Protein AF-A0A842PBU9-F1 (afdb_monomer)

Structure (mmCIF, N/CA/C/O backbone):
data_AF-A0A842PBU9-F1
#
_entry.id   AF-A0A842PBU9-F1
#
loop_
_atom_site.group_PDB
_atom_site.id
_atom_site.type_symbol
_atom_site.label_atom_id
_atom_site.label_alt_id
_atom_site.label_comp_id
_atom_site.label_asym_id
_atom_site.label_entity_id
_atom_site.label_seq_id
_atom_site.pdbx_PDB_ins_code
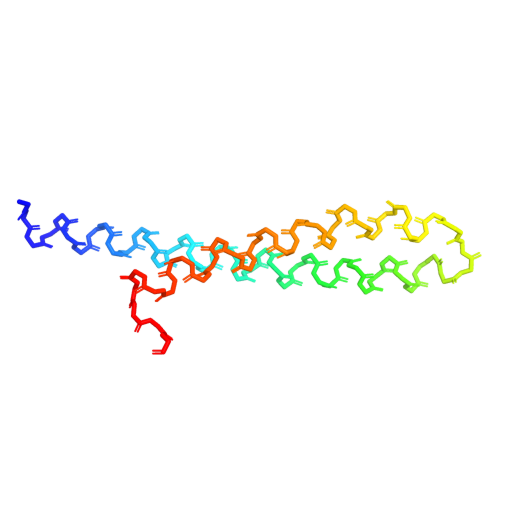_atom_site.Cartn_x
_atom_site.Cartn_y
_atom_site.Cartn_z
_atom_site.occupancy
_atom_site.B_iso_or_equiv
_atom_site.auth_seq_id
_atom_site.auth_comp_id
_atom_site.auth_asym_id
_atom_site.auth_atom_id
_atom_site.pdbx_PDB_model_num
ATOM 1 N N . MET A 1 1 ? -17.333 -4.463 24.451 1.00 71.56 1 MET A N 1
ATOM 2 C CA . MET A 1 1 ? -15.942 -4.032 24.206 1.00 71.56 1 MET A CA 1
ATOM 3 C C . MET A 1 1 ? -15.638 -2.920 25.192 1.00 71.56 1 MET A C 1
ATOM 5 O O . MET A 1 1 ? -16.512 -2.077 25.359 1.00 71.56 1 MET A O 1
ATOM 9 N N . SER A 1 2 ? -14.501 -2.940 25.890 1.00 94.56 2 SER A N 1
ATOM 10 C CA . SER A 1 2 ? -14.151 -1.812 26.762 1.00 94.56 2 SER A CA 1
ATOM 11 C C . SER A 1 2 ? -13.707 -0.609 25.924 1.00 94.56 2 SER A C 1
ATOM 13 O O . SER A 1 2 ? -13.293 -0.764 24.774 1.00 94.56 2 SER A O 1
ATOM 15 N N . GLU A 1 3 ? -13.772 0.592 26.495 1.00 94.69 3 GLU A N 1
ATOM 16 C CA . GLU A 1 3 ? -13.242 1.807 25.862 1.00 94.69 3 GLU A CA 1
ATOM 17 C C . GLU A 1 3 ? -11.756 1.648 25.493 1.00 94.69 3 GLU A C 1
ATOM 19 O O . GLU A 1 3 ? -11.335 2.001 24.393 1.00 94.69 3 GLU A O 1
ATOM 24 N N . ILE A 1 4 ? -10.983 0.989 26.362 1.00 96.12 4 ILE A N 1
ATOM 25 C CA . ILE A 1 4 ? -9.568 0.672 26.137 1.00 96.12 4 ILE A CA 1
ATOM 26 C C . ILE A 1 4 ? -9.383 -0.227 24.907 1.00 96.12 4 ILE A C 1
ATOM 28 O O . ILE A 1 4 ? -8.468 -0.004 24.115 1.00 96.12 4 ILE A O 1
ATOM 32 N N . ASP A 1 5 ? -10.236 -1.235 24.723 1.00 96.50 5 ASP A N 1
ATOM 33 C CA . ASP A 1 5 ? -10.157 -2.133 23.563 1.00 96.50 5 ASP A CA 1
ATOM 34 C C . ASP A 1 5 ? -10.510 -1.404 22.260 1.00 96.50 5 ASP A C 1
ATOM 36 O O . ASP A 1 5 ? -9.876 -1.642 21.231 1.00 96.50 5 ASP A O 1
ATOM 40 N N . SER A 1 6 ? -11.471 -0.474 22.312 1.00 95.62 6 SER A N 1
ATOM 41 C CA . SER A 1 6 ? -11.813 0.385 21.173 1.00 95.62 6 SER A CA 1
ATOM 42 C C . SER A 1 6 ? -10.623 1.254 20.763 1.00 95.62 6 SER A C 1
ATOM 44 O O . SER A 1 6 ? -10.231 1.246 19.597 1.00 95.62 6 SER A O 1
ATOM 46 N N . ILE A 1 7 ? -9.987 1.926 21.730 1.00 96.56 7 ILE A N 1
ATOM 47 C CA . ILE A 1 7 ? -8.809 2.773 21.493 1.00 96.56 7 ILE A CA 1
ATOM 48 C C . ILE A 1 7 ? -7.647 1.949 20.930 1.00 96.56 7 ILE A C 1
ATOM 50 O O . ILE A 1 7 ? -6.981 2.374 19.988 1.00 96.56 7 ILE A O 1
ATOM 54 N N . LYS A 1 8 ? -7.393 0.749 21.468 1.00 97.75 8 LYS A N 1
ATOM 55 C CA . LYS A 1 8 ? -6.346 -0.148 20.949 1.00 97.75 8 LYS A CA 1
ATOM 56 C C . LYS A 1 8 ? -6.607 -0.548 19.499 1.00 97.75 8 LYS A C 1
ATOM 58 O O . LYS A 1 8 ? -5.682 -0.520 18.689 1.00 97.75 8 LYS A O 1
ATOM 63 N N . SER A 1 9 ? -7.851 -0.899 19.178 1.00 97.06 9 SER A N 1
ATOM 64 C CA . SER A 1 9 ? -8.259 -1.240 17.815 1.00 97.06 9 SER A CA 1
ATOM 65 C C . SER A 1 9 ? -8.064 -0.058 16.860 1.00 97.06 9 SER A C 1
ATOM 67 O O . SER A 1 9 ? -7.501 -0.223 15.780 1.00 97.06 9 SER A O 1
ATOM 69 N N . GLU A 1 10 ? -8.481 1.144 17.253 1.00 97.38 10 GLU A N 1
ATOM 70 C CA . GLU A 1 10 ? -8.302 2.358 16.451 1.00 97.38 10 GLU A CA 1
ATOM 71 C C . GLU A 1 10 ? -6.818 2.699 16.243 1.00 97.38 10 GLU A C 1
ATOM 73 O O . GLU A 1 10 ? -6.385 2.960 15.120 1.00 97.38 10 GLU A O 1
ATOM 78 N N . ASN A 1 11 ? -5.998 2.594 17.293 1.00 98.12 11 ASN A N 1
ATOM 79 C CA . ASN A 1 11 ? -4.556 2.832 17.205 1.00 98.12 11 ASN A CA 1
ATOM 80 C C . ASN A 1 11 ? -3.863 1.838 16.259 1.00 98.12 11 ASN A C 1
ATOM 82 O O . ASN A 1 11 ? -2.974 2.221 15.499 1.00 98.12 11 ASN A O 1
ATOM 86 N N . LEU A 1 12 ? -4.285 0.569 16.269 1.00 98.31 12 LEU A N 1
ATOM 87 C CA . LEU A 1 12 ? -3.786 -0.439 15.334 1.00 98.31 12 LEU A CA 1
ATOM 88 C C . LEU A 1 12 ? -4.132 -0.074 13.884 1.00 98.31 12 LEU A C 1
ATOM 90 O O . LEU A 1 12 ? -3.259 -0.122 13.018 1.00 98.31 12 LEU A O 1
ATOM 94 N N . LYS A 1 13 ? -5.372 0.351 13.621 1.00 98.25 13 LYS A N 1
ATOM 95 C CA . LYS A 1 13 ? -5.791 0.809 12.288 1.00 98.25 13 LYS A CA 1
ATOM 96 C C . LYS A 1 13 ? -4.979 2.016 11.819 1.00 98.25 13 LYS A C 1
ATOM 98 O O . LYS A 1 13 ? -4.521 2.020 10.680 1.00 98.25 13 LYS A O 1
ATOM 103 N N . LEU A 1 14 ? -4.726 2.993 12.694 1.00 98.56 14 LEU A N 1
ATOM 104 C CA . LEU A 1 14 ? -3.878 4.151 12.384 1.00 98.56 14 LEU A CA 1
ATOM 105 C C . LEU A 1 14 ? -2.444 3.740 12.030 1.00 98.56 14 LEU A C 1
ATOM 107 O O . LEU A 1 14 ? -1.890 4.224 11.046 1.00 98.56 14 LEU A O 1
ATOM 111 N N . ARG A 1 15 ? -1.844 2.815 12.789 1.00 98.62 15 ARG A N 1
ATOM 112 C CA . ARG A 1 15 ? -0.500 2.286 12.488 1.00 98.62 15 ARG A CA 1
ATOM 113 C C . ARG A 1 15 ? -0.457 1.574 11.141 1.00 98.62 15 ARG A C 1
ATOM 115 O O . ARG A 1 15 ? 0.486 1.786 10.381 1.00 98.62 15 ARG A O 1
ATOM 122 N N . ASN A 1 16 ? -1.485 0.788 10.829 1.00 98.62 16 ASN A N 1
ATOM 123 C CA . ASN A 1 16 ? -1.609 0.126 9.533 1.00 98.62 16 ASN A CA 1
ATOM 124 C C . ASN A 1 16 ? -1.743 1.153 8.401 1.00 98.62 16 ASN A C 1
ATOM 126 O O . ASN A 1 16 ? -1.038 1.052 7.401 1.00 98.62 16 ASN A O 1
ATOM 130 N N . TYR A 1 17 ? -2.573 2.183 8.582 1.00 98.56 17 TYR A N 1
ATOM 131 C CA . TYR A 1 17 ? -2.726 3.262 7.607 1.00 98.56 17 TYR A CA 1
ATOM 132 C C . TYR A 1 17 ? -1.400 3.998 7.352 1.00 98.56 17 TYR A C 1
ATOM 134 O O . TYR A 1 17 ? -1.007 4.177 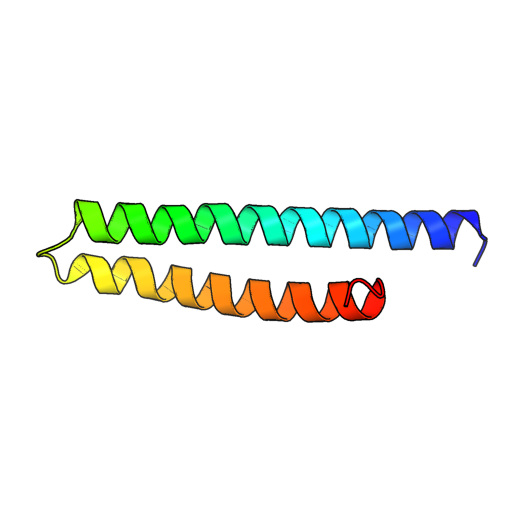6.201 1.00 98.56 17 TYR A O 1
ATOM 142 N N . ILE A 1 18 ? -0.666 4.354 8.413 1.00 98.44 18 ILE A N 1
ATOM 143 C CA . ILE A 1 18 ? 0.661 4.984 8.310 1.00 98.44 18 ILE A CA 1
ATOM 144 C C . ILE A 1 18 ? 1.635 4.073 7.554 1.00 98.44 18 ILE A C 1
ATOM 146 O O . ILE A 1 18 ? 2.321 4.538 6.647 1.00 98.44 18 ILE A O 1
ATOM 150 N N . SER A 1 19 ? 1.665 2.777 7.876 1.00 98.69 19 SER A N 1
ATOM 151 C CA . SER A 1 19 ? 2.530 1.812 7.189 1.00 98.69 19 SER A CA 1
ATOM 152 C C . SER A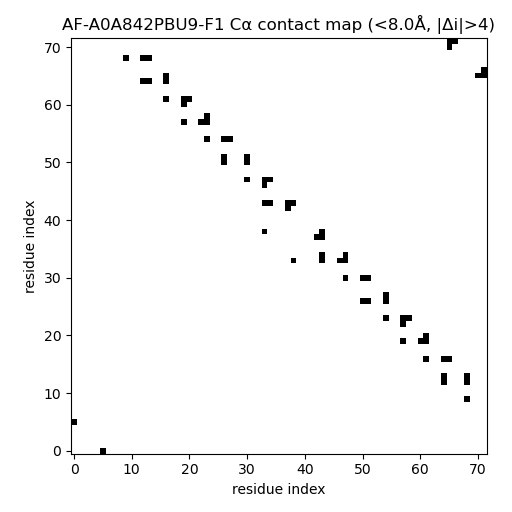 1 19 ? 2.232 1.733 5.688 1.00 98.69 19 SER A C 1
ATOM 154 O O . SER A 1 19 ? 3.164 1.708 4.885 1.00 98.69 19 SER A O 1
ATOM 156 N N . LEU A 1 20 ? 0.955 1.761 5.297 1.00 98.56 20 LEU A N 1
ATOM 157 C CA . LEU A 1 20 ? 0.552 1.783 3.892 1.00 98.56 20 LEU A CA 1
ATOM 158 C C . LEU A 1 20 ? 0.949 3.086 3.186 1.00 98.56 20 LEU A C 1
ATOM 160 O O . LEU A 1 20 ? 1.418 3.043 2.051 1.00 98.56 20 LEU A O 1
ATOM 164 N N . VAL A 1 21 ? 0.802 4.240 3.848 1.00 98.38 21 VAL A N 1
ATOM 165 C CA . VAL A 1 21 ? 1.261 5.535 3.314 1.00 98.38 21 VAL A CA 1
ATOM 166 C C . VAL A 1 21 ? 2.770 5.513 3.070 1.00 98.38 21 VAL A C 1
ATOM 168 O O . VAL A 1 21 ? 3.216 5.899 1.991 1.00 98.38 21 VAL A O 1
ATOM 171 N N . SER A 1 22 ? 3.557 5.025 4.033 1.00 98.69 22 SER A N 1
ATOM 172 C CA . SER A 1 22 ? 5.010 4.896 3.878 1.00 98.69 22 SER A CA 1
ATOM 173 C C . SER A 1 22 ? 5.385 3.969 2.719 1.00 98.69 22 SER A C 1
ATOM 175 O O . SER A 1 22 ? 6.230 4.334 1.904 1.00 98.69 22 SER A O 1
ATOM 177 N N . ALA A 1 23 ? 4.718 2.817 2.595 1.00 98.62 23 ALA A N 1
ATOM 178 C CA . ALA A 1 23 ? 4.958 1.880 1.500 1.00 98.62 23 ALA A CA 1
ATOM 179 C C . ALA A 1 23 ? 4.616 2.482 0.125 1.00 98.62 23 ALA A C 1
ATOM 181 O O . ALA A 1 23 ? 5.354 2.286 -0.837 1.00 98.62 23 ALA A O 1
ATOM 182 N N . GLU A 1 24 ? 3.524 3.243 0.008 1.00 98.62 24 GLU A N 1
ATOM 183 C CA . GLU A 1 24 ? 3.171 3.930 -1.240 1.00 98.62 24 GLU A CA 1
ATOM 184 C C . GLU A 1 24 ? 4.247 4.938 -1.668 1.00 98.62 24 GLU A C 1
ATOM 186 O O . GLU A 1 24 ? 4.601 4.990 -2.849 1.00 98.62 24 GLU A O 1
ATOM 191 N N 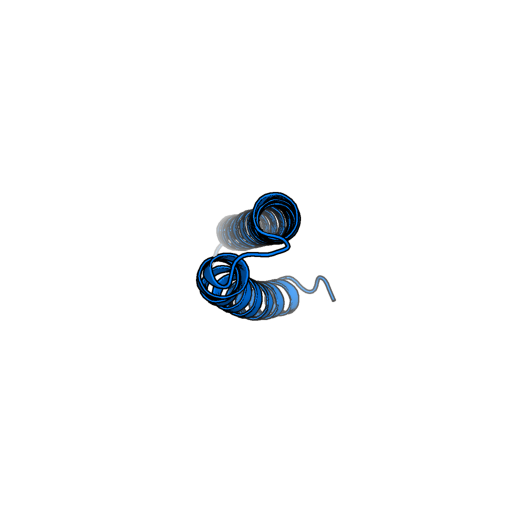. ILE A 1 25 ? 4.780 5.715 -0.719 1.00 98.69 25 ILE A N 1
ATOM 192 C CA . ILE A 1 25 ? 5.848 6.692 -0.966 1.00 98.69 25 ILE A CA 1
ATOM 193 C C . ILE A 1 25 ? 7.113 5.982 -1.455 1.00 98.69 25 ILE A C 1
ATOM 195 O O . ILE A 1 25 ? 7.662 6.353 -2.492 1.00 98.69 25 ILE A O 1
ATOM 199 N N . GLU A 1 26 ? 7.546 4.936 -0.750 1.00 98.75 26 GLU A N 1
ATOM 200 C CA . GLU A 1 26 ? 8.746 4.170 -1.098 1.00 98.75 26 GLU A CA 1
ATOM 201 C C . GLU A 1 26 ? 8.629 3.523 -2.484 1.00 98.75 26 GLU A C 1
ATOM 203 O O . GLU A 1 26 ? 9.531 3.643 -3.314 1.00 98.75 26 GLU A O 1
ATOM 208 N N . LEU A 1 27 ? 7.490 2.893 -2.785 1.00 98.69 27 LEU A N 1
ATOM 209 C CA . LEU A 1 27 ? 7.263 2.277 -4.092 1.00 98.69 27 LEU A CA 1
ATOM 210 C C . LEU A 1 27 ? 7.187 3.321 -5.211 1.00 98.69 27 LEU A C 1
ATOM 212 O O . LEU A 1 27 ? 7.697 3.080 -6.305 1.00 98.69 27 LEU A O 1
ATOM 216 N N . SER A 1 28 ? 6.595 4.489 -4.950 1.00 98.50 28 SER A N 1
ATOM 217 C CA . SER A 1 28 ? 6.543 5.586 -5.925 1.00 98.50 28 SER A CA 1
ATOM 218 C C . SER A 1 28 ? 7.942 6.119 -6.237 1.00 98.50 28 SER A C 1
ATOM 220 O O . SER A 1 28 ? 8.282 6.313 -7.407 1.00 98.50 28 SER A O 1
ATOM 222 N N . GLN A 1 29 ? 8.780 6.273 -5.208 1.00 98.56 29 GLN A N 1
ATOM 223 C CA . GLN A 1 29 ? 10.188 6.625 -5.368 1.00 98.56 29 GLN A CA 1
ATOM 224 C C . GLN A 1 29 ? 10.937 5.548 -6.163 1.00 98.56 29 GLN A C 1
ATOM 226 O O . GLN A 1 29 ? 11.681 5.861 -7.092 1.00 98.56 29 GLN A O 1
ATOM 231 N N . ARG A 1 30 ? 10.673 4.267 -5.886 1.00 98.12 30 ARG A N 1
ATOM 232 C CA . ARG A 1 30 ? 11.302 3.162 -6.611 1.00 98.12 30 ARG A CA 1
ATOM 233 C C . ARG A 1 30 ? 10.931 3.138 -8.093 1.00 98.12 30 ARG A C 1
ATOM 235 O O . ARG A 1 30 ? 11.786 2.873 -8.934 1.00 98.12 30 ARG A O 1
ATOM 242 N N . VAL A 1 31 ? 9.677 3.443 -8.430 1.00 97.88 31 VAL A N 1
ATOM 243 C CA . VAL A 1 31 ? 9.239 3.595 -9.828 1.00 97.88 31 VAL A CA 1
ATOM 244 C C . VAL A 1 31 ? 10.012 4.714 -10.516 1.00 97.88 31 VAL A C 1
ATOM 246 O O . VAL A 1 31 ? 10.442 4.541 -11.656 1.00 97.88 31 VAL A O 1
ATOM 249 N N . PHE A 1 32 ? 10.192 5.848 -9.840 1.00 97.31 32 PHE A N 1
ATOM 250 C CA . PHE A 1 32 ? 10.964 6.965 -10.373 1.00 97.31 32 PHE A CA 1
ATOM 251 C C . PHE A 1 32 ? 12.424 6.566 -10.643 1.00 97.31 32 PHE A C 1
ATOM 253 O O . PHE A 1 32 ? 12.908 6.758 -11.757 1.00 97.31 32 PHE A O 1
ATOM 260 N N . GLU A 1 33 ? 13.086 5.924 -9.679 1.00 97.56 33 GLU A N 1
ATOM 261 C CA . GLU A 1 33 ? 14.464 5.431 -9.820 1.00 97.56 33 GLU A CA 1
ATOM 262 C C . GLU A 1 33 ? 14.623 4.432 -10.971 1.00 97.56 33 GLU A C 1
ATOM 264 O O . GLU A 1 33 ? 15.564 4.531 -11.756 1.00 97.56 33 GLU A O 1
ATOM 269 N N . ILE A 1 34 ? 13.702 3.472 -11.107 1.00 96.62 34 ILE A N 1
ATOM 270 C CA . ILE A 1 34 ? 13.748 2.488 -12.198 1.00 96.62 34 ILE A CA 1
ATOM 271 C C . ILE A 1 34 ? 13.596 3.189 -13.548 1.00 96.62 34 ILE A C 1
ATOM 273 O O . ILE A 1 34 ? 14.361 2.915 -14.469 1.00 96.62 34 ILE A O 1
ATOM 277 N N . LYS A 1 35 ? 12.653 4.128 -13.673 1.00 95.25 35 LYS A N 1
ATOM 278 C CA . LYS A 1 35 ? 12.466 4.871 -14.924 1.00 95.25 35 LYS A CA 1
ATOM 279 C C . LYS A 1 35 ? 13.708 5.668 -15.315 1.00 95.25 35 LYS A C 1
ATOM 281 O O . LYS A 1 35 ? 14.020 5.716 -16.498 1.00 95.25 35 LYS A O 1
ATOM 286 N N . GLN A 1 36 ? 14.419 6.248 -14.348 1.00 95.38 36 GLN A N 1
ATOM 287 C CA . GLN A 1 36 ? 15.679 6.947 -14.610 1.00 95.38 36 GLN A CA 1
ATOM 288 C C . GLN A 1 36 ? 16.807 5.990 -15.009 1.00 95.38 36 GLN A C 1
ATOM 290 O O . GLN A 1 36 ? 17.502 6.242 -15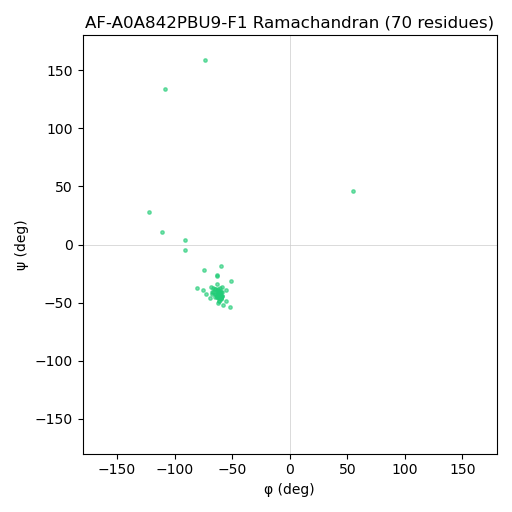.989 1.00 95.38 36 GLN A O 1
ATOM 295 N N . ASN A 1 37 ? 16.970 4.879 -14.290 1.00 95.69 37 ASN A N 1
ATOM 296 C CA . ASN A 1 37 ? 18.078 3.946 -14.514 1.00 95.69 37 ASN A CA 1
ATOM 297 C C . ASN A 1 37 ? 17.910 3.082 -15.776 1.00 95.69 37 ASN A C 1
ATOM 299 O O . ASN A 1 37 ? 18.895 2.564 -16.295 1.00 95.69 37 ASN A O 1
ATOM 303 N N . PHE A 1 38 ? 16.677 2.916 -16.266 1.00 94.19 38 PHE A N 1
ATOM 304 C CA . PHE A 1 38 ? 16.335 2.065 -17.410 1.00 94.19 38 PHE A CA 1
ATOM 305 C C . PHE A 1 38 ? 15.637 2.848 -18.539 1.00 94.19 38 PHE A C 1
ATOM 307 O O . PHE A 1 38 ? 14.836 2.264 -19.265 1.00 94.19 38 PHE A O 1
ATOM 314 N N . ALA A 1 39 ? 15.895 4.154 -18.685 1.00 84.06 39 ALA A N 1
ATOM 315 C CA . ALA A 1 39 ? 15.154 5.051 -19.587 1.00 84.06 39 ALA A CA 1
ATOM 316 C C . ALA A 1 39 ? 15.020 4.542 -21.042 1.00 84.06 39 ALA A C 1
ATOM 318 O O . ALA A 1 39 ? 13.977 4.755 -21.657 1.00 84.06 39 ALA A O 1
ATOM 319 N N . ASP A 1 40 ? 16.011 3.794 -21.539 1.00 83.75 40 ASP A N 1
ATOM 320 C CA . ASP A 1 40 ? 16.046 3.241 -22.903 1.00 83.75 40 ASP A CA 1
ATOM 321 C C . ASP A 1 40 ? 15.907 1.706 -22.959 1.00 83.75 40 ASP A C 1
ATOM 323 O O . ASP A 1 40 ? 16.136 1.089 -24.001 1.00 83.75 40 ASP A O 1
ATOM 327 N N . SER A 1 41 ? 15.547 1.060 -21.841 1.00 91.81 41 SER A N 1
ATOM 328 C CA . SER A 1 41 ? 15.397 -0.397 -21.770 1.00 91.81 41 SER A CA 1
ATOM 329 C C . SER A 1 41 ? 13.927 -0.820 -21.658 1.00 91.81 41 SER A C 1
ATOM 331 O O . SER A 1 41 ? 13.203 -0.315 -20.790 1.00 91.81 41 SER A O 1
ATOM 333 N N . PRO A 1 42 ? 13.479 -1.827 -22.438 1.00 87.19 42 PRO A N 1
ATOM 334 C CA . PRO A 1 42 ? 12.169 -2.450 -22.236 1.00 87.19 42 PRO A CA 1
ATOM 335 C C . PRO A 1 42 ? 12.019 -3.072 -20.835 1.00 87.19 42 PRO A C 1
ATOM 337 O O . PRO A 1 42 ? 10.896 -3.261 -20.357 1.00 87.19 42 PRO A O 1
ATOM 340 N N . ASP A 1 43 ? 13.128 -3.328 -20.132 1.00 89.94 43 ASP A N 1
ATOM 341 C CA . ASP A 1 43 ? 13.111 -3.811 -18.751 1.00 89.94 43 ASP 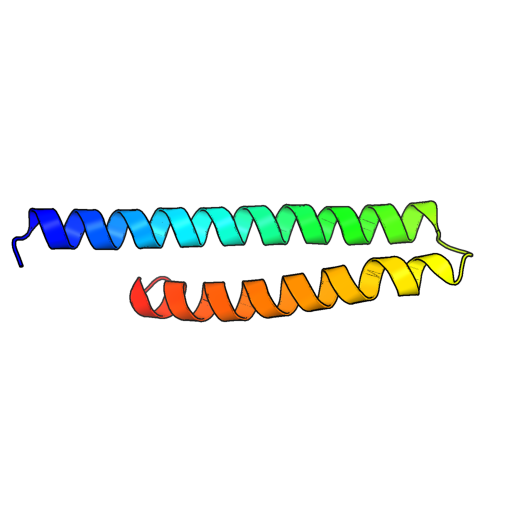A CA 1
ATOM 342 C C . ASP A 1 43 ? 12.483 -2.802 -17.782 1.00 89.94 43 ASP A C 1
ATOM 344 O O . ASP A 1 43 ? 11.895 -3.211 -16.781 1.00 89.94 43 ASP A O 1
ATOM 348 N N . SER A 1 44 ? 12.521 -1.499 -18.093 1.00 92.50 44 SER A N 1
ATOM 349 C CA . SER A 1 44 ? 11.898 -0.457 -17.265 1.00 92.50 44 SER A CA 1
ATOM 350 C C . SER A 1 44 ? 10.417 -0.741 -17.037 1.00 92.50 44 SER A C 1
ATOM 352 O O . SER A 1 44 ? 9.939 -0.778 -15.902 1.00 92.50 44 SER A O 1
ATOM 354 N N . GLN A 1 45 ? 9.686 -1.038 -18.114 1.00 91.69 45 GLN A N 1
ATOM 355 C CA . GLN A 1 45 ? 8.259 -1.320 -18.032 1.00 91.69 45 GLN A CA 1
ATOM 356 C C . GLN A 1 45 ? 7.996 -2.634 -17.291 1.00 91.69 45 GLN A C 1
ATOM 358 O O . GLN A 1 45 ? 7.123 -2.684 -16.423 1.00 91.69 45 GLN A O 1
ATOM 363 N N . ARG A 1 46 ? 8.790 -3.676 -17.570 1.00 94.62 46 ARG A N 1
ATOM 364 C CA . ARG A 1 46 ? 8.679 -4.979 -16.898 1.00 94.62 46 ARG A CA 1
ATOM 365 C C . ARG A 1 46 ? 8.864 -4.873 -15.382 1.00 94.62 46 ARG A C 1
ATOM 367 O O . ARG A 1 46 ? 8.189 -5.583 -14.642 1.00 94.62 46 ARG A O 1
ATOM 374 N N . LEU A 1 47 ? 9.758 -3.997 -14.926 1.00 95.12 47 LEU A N 1
ATOM 375 C CA . LEU A 1 47 ? 10.033 -3.771 -13.507 1.00 95.12 47 LEU A CA 1
ATOM 376 C C . LEU A 1 47 ? 8.997 -2.850 -12.844 1.00 95.12 47 LEU A C 1
ATOM 378 O O . LEU A 1 47 ? 8.615 -3.082 -11.699 1.00 95.12 47 LEU A O 1
ATOM 382 N N . VAL A 1 48 ? 8.518 -1.822 -13.552 1.00 96.75 48 VAL A N 1
ATOM 383 C CA . VAL A 1 48 ? 7.587 -0.820 -13.002 1.00 96.75 48 VAL A CA 1
ATOM 384 C C . VAL A 1 48 ? 6.159 -1.349 -12.867 1.00 96.75 48 VAL A C 1
ATOM 386 O O . VAL A 1 48 ? 5.504 -1.036 -11.876 1.00 96.75 48 VAL A O 1
ATOM 389 N N . VAL A 1 49 ? 5.661 -2.144 -13.822 1.00 96.88 49 VAL A N 1
ATOM 390 C CA . VAL A 1 49 ? 4.272 -2.653 -13.817 1.00 96.88 49 VAL A CA 1
ATOM 391 C C . VAL A 1 49 ? 3.877 -3.340 -12.500 1.00 96.88 49 VAL A C 1
ATOM 393 O O . VAL A 1 49 ? 2.917 -2.882 -11.881 1.00 96.88 49 VAL A O 1
ATOM 396 N N . PRO A 1 50 ? 4.607 -4.350 -11.984 1.00 97.88 50 PRO A N 1
ATOM 397 C CA . PRO A 1 50 ? 4.224 -4.997 -10.726 1.00 97.88 50 PRO A CA 1
ATOM 398 C C . PRO A 1 50 ? 4.262 -4.045 -9.519 1.00 97.88 50 PRO A C 1
ATOM 400 O O . PRO A 1 50 ? 3.514 -4.229 -8.556 1.00 97.88 50 PRO A O 1
ATOM 403 N N . ILE A 1 51 ? 5.106 -3.009 -9.561 1.00 98.31 51 ILE A N 1
ATOM 404 C CA . ILE A 1 51 ? 5.171 -1.991 -8.508 1.00 98.31 51 ILE A CA 1
ATOM 405 C C . ILE A 1 51 ? 3.943 -1.075 -8.576 1.00 98.31 51 ILE A C 1
ATOM 407 O O . ILE A 1 51 ? 3.335 -0.794 -7.543 1.00 98.31 51 ILE A O 1
ATOM 411 N N . LEU A 1 52 ? 3.533 -0.656 -9.777 1.00 98.50 52 LEU A N 1
ATOM 412 C CA . LEU A 1 52 ? 2.305 0.117 -9.983 1.00 98.50 52 LEU A CA 1
ATOM 413 C C . LEU A 1 52 ? 1.060 -0.662 -9.549 1.00 98.50 52 LEU A C 1
ATOM 415 O O . LEU A 1 52 ? 0.200 -0.098 -8.872 1.00 98.50 52 LEU A O 1
ATOM 419 N N . ASP A 1 53 ? 0.997 -1.959 -9.851 1.00 98.44 53 ASP A N 1
ATOM 420 C CA . ASP A 1 53 ? -0.087 -2.830 -9.388 1.00 98.44 53 ASP A CA 1
ATOM 421 C C . ASP A 1 53 ? -0.130 -2.893 -7.857 1.00 98.44 53 ASP A C 1
ATOM 423 O O . ASP A 1 53 ? -1.204 -2.850 -7.247 1.00 98.44 53 ASP A O 1
ATOM 427 N N . ARG A 1 54 ? 1.038 -2.956 -7.199 1.00 98.50 54 ARG A N 1
ATOM 428 C CA . ARG A 1 54 ? 1.099 -2.937 -5.733 1.00 98.50 54 ARG A CA 1
ATOM 429 C C . ARG A 1 54 ? 0.675 -1.585 -5.160 1.00 98.50 54 ARG A C 1
ATOM 431 O O . ARG A 1 54 ? -0.072 -1.580 -4.184 1.00 98.50 54 ARG A O 1
ATOM 438 N N . ILE A 1 55 ? 1.080 -0.470 -5.771 1.00 98.75 55 ILE A N 1
ATOM 439 C CA . ILE A 1 55 ? 0.631 0.880 -5.392 1.00 98.75 55 ILE A CA 1
ATOM 440 C C . ILE A 1 55 ? -0.892 0.990 -5.512 1.00 98.75 55 ILE A C 1
ATOM 442 O O . ILE A 1 55 ? -1.540 1.497 -4.601 1.00 98.75 55 ILE A O 1
ATOM 446 N N . SER A 1 56 ? -1.484 0.481 -6.597 1.00 98.56 56 SER A N 1
ATOM 447 C CA . SER A 1 56 ? -2.940 0.484 -6.779 1.00 98.56 56 SER A CA 1
ATOM 448 C C . SER A 1 56 ? -3.656 -0.278 -5.659 1.00 98.56 56 SER A C 1
ATOM 450 O O . SER A 1 56 ? -4.607 0.250 -5.087 1.00 98.56 56 SER A O 1
ATOM 452 N N . LYS A 1 57 ? -3.153 -1.458 -5.272 1.00 98.62 57 LYS A N 1
ATOM 453 C CA . LYS A 1 57 ? -3.693 -2.220 -4.131 1.00 98.62 57 LYS A CA 1
ATOM 454 C C . LYS A 1 57 ? -3.561 -1.461 -2.809 1.00 98.62 57 LYS A C 1
ATOM 456 O O . LYS A 1 57 ? -4.528 -1.384 -2.061 1.00 98.62 57 LYS A O 1
ATOM 461 N N . ILE A 1 58 ? -2.399 -0.856 -2.548 1.00 98.69 58 ILE A N 1
ATOM 462 C CA . ILE A 1 58 ? -2.164 -0.046 -1.341 1.00 98.69 58 ILE A CA 1
ATOM 463 C C . ILE A 1 58 ? -3.147 1.126 -1.264 1.00 98.69 58 ILE A C 1
ATOM 465 O O . ILE A 1 58 ? -3.677 1.398 -0.191 1.00 98.69 58 ILE A O 1
ATOM 469 N N . LYS A 1 59 ? -3.434 1.798 -2.386 1.00 98.25 59 LYS A N 1
ATOM 470 C CA . LYS A 1 59 ? -4.425 2.884 -2.427 1.00 98.25 59 LYS A CA 1
ATOM 471 C C . LYS A 1 59 ? -5.813 2.403 -2.006 1.00 98.25 59 LYS A C 1
ATOM 473 O O . LYS A 1 59 ? -6.430 3.048 -1.165 1.00 98.25 59 LYS A O 1
ATOM 478 N N . SER A 1 60 ? -6.265 1.256 -2.516 1.00 98.25 60 SER A N 1
ATOM 479 C CA . SER A 1 60 ? -7.543 0.661 -2.106 1.00 98.25 60 SER A CA 1
ATOM 480 C C . SER A 1 60 ? -7.551 0.249 -0.627 1.00 98.25 60 SER A C 1
ATOM 482 O O . SER A 1 60 ? -8.514 0.526 0.081 1.00 98.25 60 SER A O 1
ATOM 484 N N . GLU A 1 61 ? -6.471 -0.364 -0.129 1.00 98.25 61 GLU A N 1
ATOM 485 C CA . GLU A 1 61 ? -6.325 -0.731 1.291 1.00 98.25 61 GLU A CA 1
ATOM 486 C C . GLU A 1 61 ? -6.362 0.516 2.203 1.00 98.25 61 GLU A C 1
ATOM 488 O O . GLU A 1 61 ? -7.027 0.520 3.243 1.00 98.25 61 GLU A O 1
ATOM 493 N N . LYS A 1 62 ? -5.694 1.603 1.794 1.00 97.25 62 LYS A N 1
ATOM 494 C CA . LYS A 1 62 ? -5.711 2.891 2.498 1.00 97.25 62 LYS A CA 1
ATOM 495 C C . LYS A 1 62 ? -7.097 3.509 2.538 1.00 97.25 62 LYS A C 1
ATOM 497 O O . LYS A 1 62 ? -7.482 4.010 3.586 1.00 97.25 62 LYS A O 1
ATOM 502 N N . GLU A 1 63 ? -7.817 3.504 1.421 1.00 97.69 63 GLU A N 1
ATOM 503 C CA . GLU A 1 63 ? -9.155 4.091 1.329 1.00 97.69 63 GLU A CA 1
ATOM 504 C C . GLU A 1 63 ? -10.130 3.419 2.301 1.00 97.69 63 GLU A C 1
ATOM 506 O O . GLU A 1 63 ? -10.872 4.102 3.009 1.00 97.69 63 GLU A O 1
ATOM 511 N N . VAL A 1 64 ? -10.071 2.087 2.412 1.00 97.88 64 VAL A N 1
ATOM 512 C CA . VAL A 1 64 ? -10.858 1.331 3.397 1.00 97.88 64 VAL A CA 1
ATOM 513 C C . VAL A 1 64 ? -10.540 1.800 4.818 1.00 97.88 64 VAL A C 1
ATOM 515 O O . VAL A 1 64 ? -11.449 2.181 5.555 1.00 97.88 64 VAL A O 1
ATOM 518 N N . LEU A 1 65 ? -9.259 1.846 5.195 1.00 97.62 65 LEU A N 1
ATOM 519 C CA . LEU A 1 65 ? -8.859 2.288 6.535 1.00 97.62 65 LEU A CA 1
ATOM 520 C C . LEU A 1 65 ? -9.200 3.758 6.799 1.00 97.62 65 LEU A C 1
ATOM 522 O O . LEU A 1 65 ? -9.615 4.089 7.905 1.00 97.62 65 LEU A O 1
ATOM 526 N N . ALA A 1 66 ? -9.060 4.634 5.806 1.00 97.38 66 ALA A N 1
ATOM 527 C CA . ALA A 1 66 ? -9.374 6.051 5.941 1.00 97.38 66 ALA A CA 1
ATOM 528 C C . ALA A 1 66 ? -10.873 6.280 6.189 1.00 97.38 66 ALA A C 1
ATOM 530 O O . ALA A 1 66 ? -11.229 7.094 7.039 1.00 97.38 66 ALA A O 1
ATOM 531 N N . ASN A 1 67 ? -11.743 5.505 5.531 1.00 97.50 67 ASN A N 1
ATOM 532 C CA . ASN A 1 67 ? -13.181 5.507 5.800 1.00 97.50 67 ASN A CA 1
ATOM 533 C C . ASN A 1 67 ? -13.501 4.989 7.212 1.00 97.50 67 ASN A C 1
ATOM 535 O O . ASN A 1 67 ? -14.282 5.607 7.934 1.00 97.50 67 ASN A O 1
ATOM 539 N N . GLU A 1 68 ? -12.878 3.885 7.636 1.00 96.31 68 GLU A N 1
ATOM 540 C CA . GLU A 1 68 ? -13.067 3.336 8.987 1.00 96.31 68 GLU A CA 1
ATOM 541 C C . GLU A 1 68 ? -12.594 4.289 10.096 1.00 96.31 68 GLU A C 1
ATOM 543 O O . GLU A 1 68 ? -13.185 4.318 11.176 1.00 96.31 68 GLU A O 1
ATOM 548 N N . LEU A 1 69 ? -11.533 5.053 9.827 1.00 96.31 69 LEU A N 1
ATOM 549 C CA . LEU A 1 69 ? -10.920 6.025 10.735 1.00 96.31 69 LEU A CA 1
ATOM 550 C C . LEU A 1 69 ? -11.492 7.443 10.590 1.00 96.31 69 LEU A C 1
ATOM 552 O O . LEU A 1 69 ? -11.121 8.320 11.365 1.00 96.31 69 LEU A O 1
ATOM 556 N N . LYS A 1 70 ? -12.383 7.678 9.618 1.00 96.00 70 LYS A N 1
ATOM 557 C CA . LYS A 1 70 ? -12.965 8.995 9.302 1.00 96.00 70 LYS A CA 1
ATOM 558 C C . LYS A 1 70 ? -11.904 10.077 9.034 1.00 96.00 70 LYS A C 1
ATOM 560 O O . LYS A 1 70 ? -11.992 11.183 9.558 1.00 96.00 70 LYS A O 1
ATOM 565 N N . LEU A 1 71 ? -10.896 9.745 8.230 1.00 91.50 71 LEU A N 1
ATOM 566 C CA . LEU A 1 71 ? -9.800 10.649 7.844 1.00 91.50 71 LEU A CA 1
ATOM 567 C C . LEU A 1 71 ? -10.080 11.446 6.553 1.00 91.50 71 LEU A C 1
ATOM 569 O O . LEU A 1 71 ? -9.189 12.152 6.079 1.00 91.50 71 LEU A O 1
ATOM 573 N N . ASN A 1 72 ? -1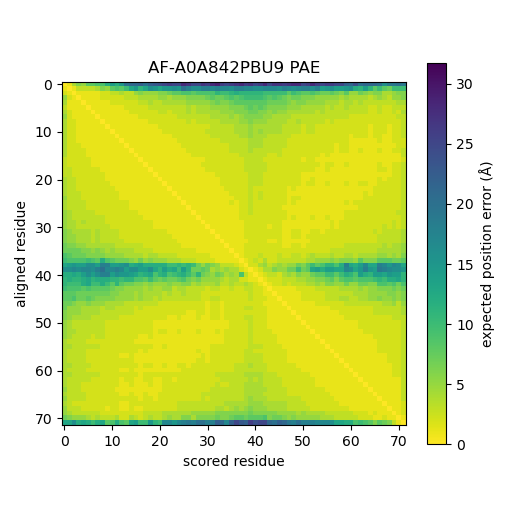1.282 11.298 5.990 1.00 70.94 72 ASN A N 1
ATOM 574 C CA . ASN A 1 72 ? -11.701 11.827 4.690 1.00 70.94 72 ASN A CA 1
ATOM 575 C C . ASN A 1 72 ? -12.588 13.063 4.833 1.00 70.94 72 ASN A C 1
ATOM 577 O O . ASN A 1 72 ? -13.435 13.063 5.757 1.00 70.94 72 ASN A O 1
#

Secondary structure (DSSP, 8-state):
--HHHHHHHHHHHHHH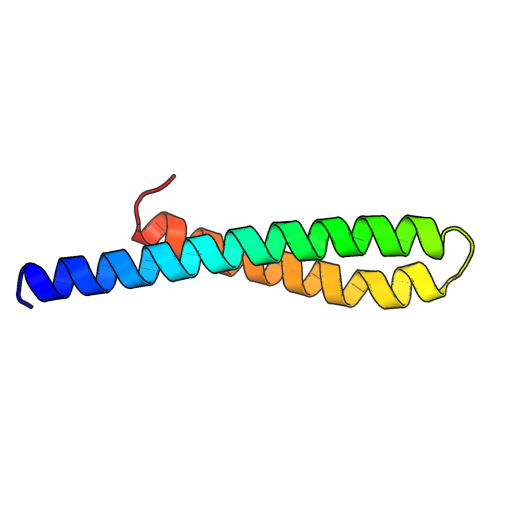HHHHHHHHHHHHHHHHHHHHHTTT-THHHHHHHHHHHHHHHHHHHHHHHHHHHT--

pLDDT: mean 95.83, std 5.19, range [70.94, 98.75]

Foldseek 3Di:
DDPVVVVVVLVVLVVVLVVLVVLLVVLVVVLVVLCVVQVPHPVSCVVNVVSVVVSVVSVVVNVVSCVVNVVD

Sequence (72 aa):
MSEIDSIKSENLKLRNYISLVSAEIELSQRVFEIKQNFADSPDSQRLVVPILDRISKIKSEKEVLANELKLN

Radius of gyration: 16.64 Å; Cα contacts (8 Å, |Δi|>4): 36; chains: 1; bounding box: 34×17×50 Å

Mean predicted aligned error: 3.4 Å

Solvent-accessible surface area (backbone atoms only — not comparable to full-atom values): 4003 Å² total; per-residue (Å²): 132,54,72,68,56,51,52,52,52,52,52,51,50,52,53,51,42,51,52,43,54,54,49,44,52,54,50,52,52,48,44,53,51,43,47,66,78,26,71,91,40,78,60,29,56,69,61,36,50,65,51,52,54,48,42,54,51,43,51,54,57,40,50,54,48,31,63,77,68,64,75,118

Nearest PDB structures (foldseek):
  3qo5-assembly1_A-2  TM=9.002E-01  e=1.007E+00  Candida albicans
  8j0h-assembly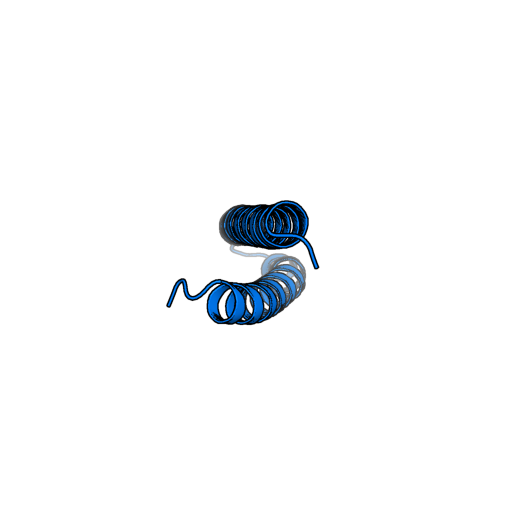3_C  TM=8.514E-01  e=1.683E+00  Schizosaccharomyces pombe 972h-
  5ofb-assembly1_B  TM=7.959E-01  e=2.636E+00  Homo sapiens
  2pms-assembly2_D  TM=5.017E-01  e=1.683E+00  Streptococcus pneumoniae